Protein AF-A0A538NRI8-F1 (afdb_monomer_lite)

Sequence (50 aa):
MKPFLTANWRYLAMLNFAVDPKILAPHVPAGTELDFHNDKTYLSVVGFLF

Radius of gyration: 14.86 Å; chains: 1; bounding box: 40×23×32 Å

Foldseek 3Di:
DDDPDDADPPDKDKDKDFDDVVVCVVVADPPDDFDDDPNTGIDIDIDGDD

Secondary structure (DSSP, 8-state):
---S----S-SEEEEEEEE-HHHHGGGPPTT-----BTTBEEEEEEEE--

Structure (mmCIF, N/CA/C/O backbone):
data_AF-A0A538NRI8-F1
#
_entry.id   AF-A0A538NRI8-F1
#
loop_
_atom_site.group_PDB
_atom_site.id
_atom_site.type_symbol
_atom_site.label_atom_id
_atom_site.label_alt_id
_atom_site.label_comp_id
_atom_site.label_asym_id
_atom_site.label_entity_id
_atom_site.label_seq_id
_atom_site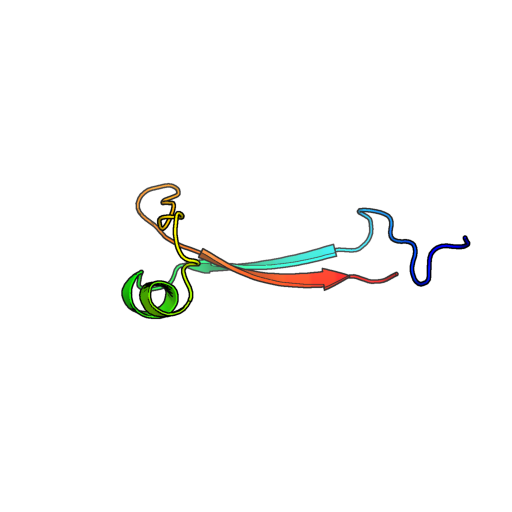.pdbx_PDB_ins_code
_atom_site.Cartn_x
_atom_site.Cartn_y
_atom_site.Cartn_z
_atom_site.occupancy
_atom_site.B_iso_or_equiv
_atom_site.auth_seq_id
_atom_site.auth_comp_id
_atom_site.auth_asym_id
_atom_site.auth_atom_id
_atom_site.pdbx_PDB_model_num
ATOM 1 N N . MET A 1 1 ? 25.336 17.564 -3.762 1.00 73.88 1 MET A N 1
ATOM 2 C CA . MET A 1 1 ? 24.888 16.194 -3.431 1.00 73.88 1 MET A CA 1
ATOM 3 C C . MET A 1 1 ? 24.246 15.604 -4.682 1.00 73.88 1 MET A C 1
ATOM 5 O O . MET A 1 1 ? 23.404 16.282 -5.256 1.00 73.88 1 MET A O 1
ATOM 9 N N . LYS A 1 2 ? 24.696 14.443 -5.175 1.00 84.38 2 LYS A N 1
ATOM 10 C CA . LYS A 1 2 ? 24.073 13.767 -6.330 1.00 84.38 2 LYS A CA 1
ATOM 11 C C . LYS A 1 2 ? 23.056 12.735 -5.822 1.00 84.38 2 LYS A C 1
ATOM 13 O O . LYS A 1 2 ? 23.362 12.080 -4.826 1.00 84.38 2 LYS A O 1
ATOM 18 N N . PRO A 1 3 ? 21.879 12.601 -6.456 1.00 86.31 3 PRO A N 1
ATOM 19 C CA . PRO A 1 3 ? 20.911 11.577 -6.078 1.00 86.31 3 PRO A CA 1
ATOM 20 C C . PRO A 1 3 ? 21.500 10.175 -6.290 1.00 86.31 3 PRO A C 1
ATOM 22 O O . PRO A 1 3 ? 22.178 9.937 -7.288 1.00 86.31 3 PRO A O 1
ATOM 25 N N . PHE A 1 4 ? 21.251 9.269 -5.337 1.00 86.50 4 PHE A N 1
ATOM 26 C CA . PHE A 1 4 ? 21.686 7.866 -5.398 1.00 86.50 4 PHE A CA 1
ATOM 27 C C . PHE A 1 4 ? 20.921 7.069 -6.468 1.00 86.50 4 PHE A C 1
ATOM 29 O O . PHE A 1 4 ? 21.518 6.258 -7.167 1.00 86.50 4 PHE A O 1
ATOM 36 N N . LEU A 1 5 ? 19.621 7.341 -6.627 1.00 86.31 5 LEU A N 1
ATOM 37 C CA . LEU A 1 5 ? 18.748 6.737 -7.632 1.00 86.31 5 LEU A CA 1
ATOM 38 C C . LEU A 1 5 ? 17.803 7.811 -8.181 1.00 86.31 5 LEU A C 1
ATOM 40 O O . LEU A 1 5 ? 17.228 8.585 -7.414 1.00 86.31 5 LEU A O 1
ATOM 44 N N . THR A 1 6 ? 17.646 7.859 -9.501 1.00 86.25 6 THR A N 1
ATOM 45 C CA . THR A 1 6 ? 16.653 8.701 -10.179 1.00 86.25 6 THR A CA 1
ATOM 46 C C . THR A 1 6 ? 15.641 7.805 -10.868 1.00 86.25 6 THR A C 1
ATOM 48 O O . THR A 1 6 ? 16.034 6.852 -11.529 1.00 86.25 6 THR A O 1
ATOM 51 N N . ALA A 1 7 ? 14.359 8.128 -10.741 1.00 84.81 7 ALA A N 1
ATOM 52 C CA . ALA A 1 7 ? 13.269 7.380 -11.347 1.00 84.81 7 ALA A CA 1
ATOM 53 C C . ALA A 1 7 ? 12.344 8.340 -12.092 1.00 84.81 7 ALA A C 1
ATOM 55 O O . ALA A 1 7 ? 12.111 9.458 -11.631 1.00 84.81 7 ALA A O 1
ATOM 56 N N . ASN A 1 8 ? 11.782 7.889 -13.209 1.00 85.69 8 ASN A N 1
ATOM 57 C CA . ASN A 1 8 ? 10.622 8.530 -13.816 1.00 85.69 8 ASN A CA 1
ATOM 58 C C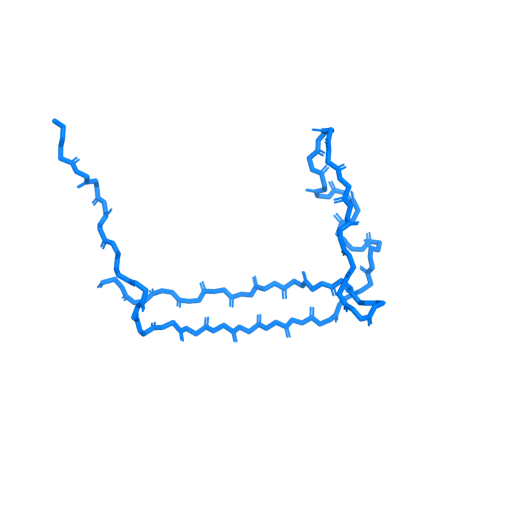 . ASN A 1 8 ? 9.405 7.640 -13.577 1.00 85.69 8 ASN A C 1
ATOM 60 O O . ASN A 1 8 ? 9.540 6.422 -13.490 1.00 85.69 8 ASN A O 1
ATOM 64 N N . TRP A 1 9 ? 8.212 8.230 -13.522 1.00 87.12 9 TRP A N 1
ATOM 65 C CA . TRP A 1 9 ? 6.956 7.478 -13.483 1.00 87.12 9 TRP A CA 1
ATOM 66 C C . TRP A 1 9 ? 6.665 6.850 -14.854 1.00 87.12 9 TRP A C 1
ATOM 68 O O . TRP A 1 9 ? 5.749 7.244 -15.571 1.00 87.12 9 TRP A O 1
ATOM 78 N N . ARG A 1 10 ? 7.500 5.892 -15.251 1.00 89.44 10 ARG A N 1
ATOM 79 C CA . ARG A 1 10 ? 7.445 5.176 -16.520 1.00 89.44 10 ARG A CA 1
ATOM 80 C C . ARG A 1 10 ? 7.763 3.708 -16.256 1.00 89.44 10 ARG A C 1
ATOM 82 O O . ARG A 1 10 ? 8.592 3.411 -15.408 1.00 89.44 10 ARG A O 1
ATOM 89 N N . TYR A 1 11 ? 7.099 2.811 -16.985 1.00 91.38 11 TYR A N 1
ATOM 90 C CA . TYR A 1 11 ? 7.276 1.357 -16.846 1.00 91.38 11 TYR A CA 1
ATOM 91 C C . TYR A 1 11 ? 7.001 0.844 -15.424 1.00 91.38 11 TYR A C 1
ATOM 93 O O . TYR A 1 11 ? 7.824 0.157 -14.822 1.00 91.38 11 TYR A O 1
ATOM 101 N N . LEU A 1 12 ? 5.825 1.187 -14.892 1.00 93.19 12 LEU A N 1
ATOM 102 C CA . LEU A 1 12 ? 5.370 0.689 -13.599 1.00 93.19 12 LEU A CA 1
ATOM 103 C C . LEU A 1 12 ? 4.490 -0.544 -13.768 1.00 93.19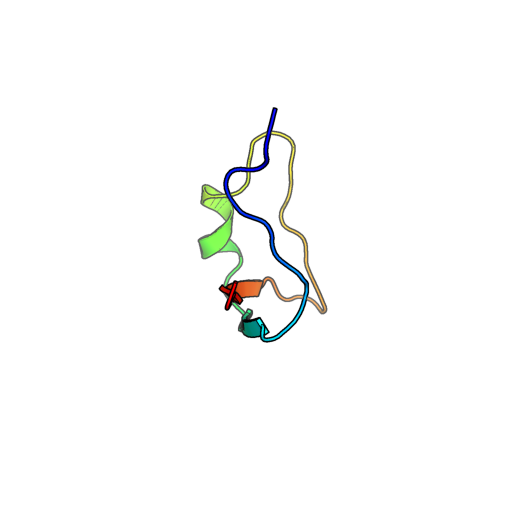 12 LEU A C 1
ATOM 105 O O . LEU A 1 12 ? 3.598 -0.567 -14.618 1.00 93.19 12 LEU A O 1
ATOM 109 N N . ALA A 1 13 ? 4.686 -1.520 -12.891 1.00 94.38 13 ALA A N 1
ATOM 110 C CA . ALA A 1 13 ? 3.704 -2.562 -12.635 1.00 94.38 13 ALA A CA 1
ATOM 111 C C . ALA A 1 13 ? 3.025 -2.264 -11.297 1.00 94.38 13 ALA A C 1
ATOM 113 O O . ALA A 1 13 ? 3.688 -2.259 -10.262 1.00 94.38 13 ALA A O 1
ATOM 114 N N . MET A 1 14 ? 1.716 -2.007 -11.315 1.00 94.88 14 MET A N 1
ATOM 115 C CA . MET A 1 14 ? 0.916 -1.784 -10.108 1.00 94.88 14 MET A CA 1
ATOM 116 C C . MET A 1 14 ? -0.069 -2.933 -9.937 1.00 94.88 14 MET A C 1
ATOM 118 O O . MET A 1 14 ? -0.958 -3.121 -10.767 1.00 94.88 14 MET A O 1
ATOM 122 N N . LEU A 1 15 ? 0.080 -3.689 -8.854 1.00 96.75 15 LEU A N 1
ATOM 123 C CA . LEU A 1 15 ? -0.843 -4.750 -8.478 1.00 96.75 15 LEU A CA 1
ATOM 124 C C . LEU A 1 15 ? -1.493 -4.366 -7.155 1.00 96.75 15 LEU A C 1
ATOM 126 O O . LEU A 1 15 ? -0.809 -4.299 -6.137 1.00 96.75 15 LEU A O 1
ATOM 130 N N . ASN A 1 16 ? -2.798 -4.100 -7.182 1.00 95.81 16 ASN A N 1
ATOM 131 C CA . ASN A 1 16 ? -3.569 -3.686 -6.013 1.00 95.81 16 ASN A CA 1
ATOM 132 C C . ASN A 1 16 ? -4.492 -4.823 -5.586 1.00 95.81 16 ASN A C 1
ATOM 134 O O . ASN A 1 16 ? -5.312 -5.292 -6.377 1.00 95.81 16 ASN A O 1
ATOM 138 N N . PHE A 1 17 ? -4.387 -5.233 -4.330 1.00 96.06 17 PHE A N 1
ATOM 139 C CA . PHE A 1 17 ? -5.194 -6.298 -3.755 1.00 96.06 17 PHE A CA 1
ATOM 140 C C . PHE A 1 17 ? -6.116 -5.704 -2.707 1.00 96.06 17 PHE A C 1
ATOM 142 O O . PHE A 1 17 ? -5.642 -5.060 -1.775 1.00 96.06 17 PHE A O 1
ATOM 149 N N . ALA A 1 18 ? -7.421 -5.928 -2.848 1.00 96.94 18 ALA A N 1
ATOM 150 C CA . ALA A 1 18 ? -8.349 -5.637 -1.766 1.00 96.94 18 ALA A CA 1
ATOM 151 C C . ALA A 1 18 ? -8.099 -6.633 -0.626 1.00 96.94 18 ALA A C 1
ATOM 153 O O . ALA A 1 18 ? -8.061 -7.842 -0.870 1.00 96.94 18 ALA A O 1
ATOM 154 N N . VAL A 1 19 ? -7.919 -6.138 0.595 1.00 96.88 19 VAL A N 1
ATOM 155 C CA . VAL A 1 19 ? -7.581 -6.965 1.763 1.00 96.88 19 VAL A CA 1
ATOM 156 C C . VAL A 1 19 ? -8.472 -6.636 2.958 1.00 96.88 19 VAL A C 1
ATOM 158 O O . VAL A 1 19 ? -9.131 -5.601 2.989 1.00 96.88 19 VAL A O 1
ATOM 161 N N . ASP A 1 20 ? -8.518 -7.535 3.945 1.00 97.00 20 ASP A N 1
ATOM 162 C CA . ASP A 1 20 ? -9.194 -7.251 5.216 1.00 97.00 20 ASP A CA 1
ATOM 163 C C . ASP A 1 20 ? -8.419 -6.142 5.965 1.00 97.00 20 ASP A C 1
ATOM 165 O O . ASP A 1 20 ? -7.202 -6.276 6.152 1.00 97.00 20 ASP A O 1
ATOM 169 N N . PRO A 1 21 ? -9.083 -5.065 6.432 1.00 96.25 21 PRO A N 1
ATOM 170 C CA . PRO A 1 21 ? -8.447 -3.986 7.191 1.00 96.25 21 PRO A CA 1
ATOM 171 C C . PRO A 1 21 ? -7.647 -4.459 8.411 1.00 96.25 21 PRO A C 1
ATOM 173 O O . PRO A 1 21 ? -6.653 -3.832 8.779 1.00 96.25 21 PRO A O 1
ATOM 176 N N . LYS A 1 22 ? -8.025 -5.585 9.026 1.00 96.50 22 LYS A N 1
ATOM 177 C CA . LYS A 1 22 ? -7.318 -6.172 10.175 1.00 96.50 22 LYS A CA 1
ATOM 178 C C . LYS A 1 22 ? -5.890 -6.594 9.844 1.00 96.50 22 LYS A C 1
ATOM 180 O O . LYS A 1 22 ? -5.060 -6.629 10.745 1.00 96.50 22 LYS A O 1
ATOM 185 N N . ILE A 1 23 ? -5.602 -6.901 8.577 1.00 96.38 23 ILE A N 1
ATOM 186 C CA . ILE A 1 23 ? -4.247 -7.219 8.110 1.00 96.38 23 ILE A CA 1
ATOM 187 C C . ILE A 1 23 ? -3.380 -5.955 8.118 1.00 96.38 23 ILE A C 1
ATOM 189 O O . ILE A 1 23 ? -2.201 -6.026 8.444 1.00 96.38 23 ILE A O 1
ATOM 193 N N . LEU A 1 24 ? -3.960 -4.796 7.791 1.00 95.88 24 LEU A N 1
ATOM 194 C CA . LEU A 1 24 ? -3.233 -3.528 7.708 1.00 95.88 24 LEU A CA 1
ATOM 195 C C . LEU A 1 24 ? -3.118 -2.817 9.061 1.00 95.88 24 LEU A C 1
ATOM 197 O O . LEU A 1 24 ? -2.136 -2.118 9.288 1.00 95.88 24 LEU A O 1
ATOM 201 N N . ALA A 1 25 ? -4.085 -3.007 9.966 1.00 95.12 25 ALA A N 1
ATOM 202 C CA . ALA A 1 25 ? -4.174 -2.297 11.245 1.00 95.12 25 ALA A CA 1
ATOM 203 C C . ALA A 1 25 ? -2.872 -2.281 12.083 1.00 95.12 25 ALA A C 1
ATOM 205 O O . ALA A 1 25 ? -2.535 -1.219 12.605 1.00 95.12 25 ALA A O 1
ATOM 206 N N . PRO A 1 26 ? -2.088 -3.375 12.189 1.00 96.38 26 PRO A N 1
ATOM 207 C CA . PRO A 1 26 ? -0.827 -3.365 12.939 1.00 96.38 26 PRO A CA 1
ATOM 208 C C . PRO A 1 26 ? 0.296 -2.543 12.287 1.00 96.38 26 PRO A C 1
ATOM 210 O O . PRO A 1 26 ? 1.306 -2.270 12.932 1.00 96.38 26 PRO A O 1
ATOM 213 N N . HIS A 1 27 ? 0.154 -2.191 11.008 1.00 95.31 27 HIS A N 1
ATOM 214 C CA . HIS A 1 27 ? 1.168 -1.500 10.210 1.00 95.31 27 HIS A CA 1
ATOM 215 C C . HIS A 1 27 ? 0.892 -0.003 10.048 1.00 95.31 27 HIS A C 1
ATOM 217 O O . HIS A 1 27 ? 1.690 0.693 9.423 1.00 95.31 27 HIS A O 1
ATOM 223 N N . VAL A 1 28 ? -0.215 0.494 10.603 1.00 95.00 28 VAL A N 1
ATOM 224 C CA . VAL A 1 28 ? -0.592 1.909 10.550 1.00 95.00 28 VAL A CA 1
ATOM 225 C C . VAL A 1 28 ? 0.330 2.712 11.473 1.00 95.00 28 VAL A C 1
ATOM 227 O O . VAL A 1 28 ? 0.373 2.439 12.676 1.00 95.00 28 VAL A O 1
ATOM 230 N N . PRO A 1 29 ? 1.081 3.701 10.957 1.00 96.69 29 PRO A N 1
ATOM 231 C CA . PRO A 1 29 ? 1.925 4.551 11.787 1.00 96.69 29 PRO A CA 1
ATOM 232 C C . PRO A 1 29 ? 1.134 5.349 12.830 1.00 96.69 29 PRO A C 1
ATOM 234 O O . PRO A 1 29 ? -0.015 5.742 12.614 1.00 96.69 29 PRO A O 1
ATOM 237 N N . ALA A 1 30 ? 1.781 5.666 13.951 1.00 96.56 30 ALA A N 1
ATOM 238 C CA . ALA A 1 30 ? 1.188 6.514 14.979 1.00 96.56 30 ALA A CA 1
ATOM 239 C C . ALA A 1 30 ? 0.796 7.891 14.410 1.00 96.56 30 ALA A C 1
ATOM 241 O O . ALA A 1 30 ? 1.582 8.530 13.712 1.00 96.56 30 ALA A O 1
ATOM 242 N N . GLY A 1 31 ? -0.415 8.350 14.736 1.00 96.69 31 GLY A N 1
ATOM 243 C CA . GLY A 1 31 ? -0.959 9.614 14.226 1.00 96.69 31 GLY A CA 1
ATOM 244 C C . GLY A 1 31 ? -1.565 9.526 12.822 1.00 96.69 31 GLY A C 1
ATOM 245 O O . GLY A 1 31 ? -1.891 10.563 12.251 1.00 96.69 31 GLY A O 1
ATOM 246 N N . THR A 1 32 ? -1.728 8.318 12.274 1.00 96.88 32 THR A N 1
ATOM 247 C CA . THR A 1 32 ? -2.434 8.069 11.008 1.00 96.88 32 THR A CA 1
ATOM 248 C C . THR A 1 32 ? -3.557 7.050 11.202 1.00 96.88 32 THR A C 1
ATOM 250 O O . THR A 1 32 ? -3.594 6.343 12.210 1.00 96.88 32 THR A O 1
ATOM 253 N N . GLU A 1 33 ? -4.481 6.986 10.246 1.00 95.31 33 GLU A N 1
ATOM 254 C CA . GLU A 1 33 ? -5.600 6.041 10.222 1.00 95.31 33 GLU A CA 1
ATOM 255 C C . GLU A 1 33 ? -5.663 5.315 8.874 1.00 95.31 33 GLU A C 1
ATOM 257 O O . GLU A 1 33 ? -5.085 5.779 7.890 1.00 95.31 33 GLU A O 1
ATOM 262 N N . LEU A 1 34 ? -6.339 4.161 8.833 1.00 95.19 34 LEU A N 1
ATOM 263 C CA . LEU A 1 34 ? -6.576 3.459 7.570 1.00 95.19 34 LEU A CA 1
ATOM 264 C C . LEU A 1 34 ? -7.577 4.227 6.717 1.00 95.19 34 LEU A C 1
ATOM 266 O O . LEU A 1 34 ? -8.656 4.586 7.189 1.00 95.19 34 LEU A O 1
ATOM 270 N N . ASP A 1 35 ? -7.239 4.400 5.446 1.00 94.00 35 ASP A N 1
ATOM 271 C CA . ASP A 1 35 ? -8.127 4.948 4.439 1.00 94.00 35 ASP A CA 1
ATOM 272 C C . ASP A 1 35 ? -8.932 3.844 3.748 1.00 94.00 35 ASP A C 1
ATOM 274 O O . ASP A 1 35 ? -8.520 2.687 3.648 1.00 94.00 35 ASP A O 1
ATOM 278 N N . PHE A 1 36 ? -10.113 4.215 3.260 1.00 95.81 36 PHE A N 1
ATOM 279 C CA . PHE A 1 36 ? -11.004 3.311 2.546 1.00 95.81 36 PHE A CA 1
ATOM 280 C C . PHE A 1 36 ? -11.339 3.902 1.183 1.00 95.81 36 PHE A C 1
ATOM 282 O O . PHE A 1 36 ? -11.776 5.048 1.070 1.00 95.81 36 PHE A O 1
ATOM 289 N N . HIS A 1 37 ? -11.190 3.090 0.141 1.00 94.44 37 HIS A N 1
ATOM 290 C CA . HIS A 1 37 ? -11.602 3.424 -1.212 1.00 94.44 37 HIS A CA 1
ATOM 291 C C . HIS A 1 37 ? -12.695 2.456 -1.666 1.00 94.44 37 HIS A C 1
ATOM 293 O O . HIS A 1 37 ? -12.442 1.263 -1.848 1.00 94.44 37 HIS A O 1
ATOM 299 N N . ASN A 1 38 ? -13.916 2.967 -1.860 1.00 93.75 38 ASN A N 1
ATOM 300 C CA . ASN A 1 38 ? -15.110 2.159 -2.145 1.00 93.75 38 ASN A CA 1
ATOM 301 C C . ASN A 1 38 ? -15.299 1.025 -1.121 1.00 93.75 38 ASN A C 1
ATOM 303 O O . ASN A 1 38 ? -15.396 -0.145 -1.497 1.00 93.75 38 ASN A O 1
ATOM 307 N N . ASP A 1 39 ? -15.256 1.380 0.166 1.00 94.88 39 ASP A N 1
ATOM 308 C CA . ASP A 1 39 ? -15.392 0.468 1.314 1.00 94.88 39 ASP A CA 1
ATOM 309 C C . ASP A 1 39 ? -14.339 -0.654 1.385 1.00 94.88 39 ASP A C 1
ATOM 311 O O . ASP A 1 39 ? -14.505 -1.640 2.104 1.00 94.88 39 ASP A O 1
ATOM 315 N N . LYS A 1 40 ? -13.230 -0.514 0.650 1.00 96.56 40 LYS A N 1
ATOM 316 C CA . LYS A 1 40 ? -12.124 -1.476 0.621 1.00 96.56 40 LYS A CA 1
ATOM 317 C C . LYS A 1 40 ? -10.812 -0.805 0.992 1.00 96.56 40 LYS A C 1
ATOM 319 O O . LYS A 1 40 ? -10.559 0.334 0.606 1.00 96.56 40 LYS A O 1
ATOM 324 N N . THR A 1 41 ? -9.958 -1.552 1.678 1.00 97.06 41 THR A N 1
ATOM 325 C CA . THR A 1 41 ? -8.548 -1.206 1.854 1.00 97.06 41 THR A CA 1
ATOM 326 C C . THR A 1 41 ? -7.715 -1.995 0.853 1.00 97.06 41 THR A C 1
ATOM 328 O O . THR A 1 41 ? -8.089 -3.102 0.448 1.00 97.06 41 THR A O 1
ATOM 331 N N . TYR A 1 42 ? -6.595 -1.419 0.420 1.00 96.62 42 TYR A N 1
ATOM 332 C CA . TYR A 1 42 ? -5.750 -2.027 -0.599 1.00 96.62 42 TYR A CA 1
ATOM 333 C C . TYR A 1 42 ? -4.318 -2.184 -0.111 1.00 96.62 42 TYR A C 1
ATOM 335 O O . TYR A 1 42 ? -3.750 -1.289 0.507 1.00 96.62 42 TYR A O 1
ATOM 343 N N . LEU A 1 43 ? -3.726 -3.326 -0.441 1.00 95.12 43 LEU A N 1
ATOM 344 C CA . LEU A 1 43 ? -2.289 -3.538 -0.381 1.00 95.12 43 LEU A CA 1
ATOM 345 C C . LEU A 1 43 ? -1.748 -3.549 -1.810 1.00 95.12 43 LEU A C 1
ATOM 347 O O . LEU A 1 43 ? -2.245 -4.293 -2.660 1.00 95.12 43 LEU A O 1
ATOM 351 N N . SER A 1 44 ? -0.735 -2.725 -2.072 1.00 95.00 44 SER A N 1
ATOM 352 C CA . SER A 1 44 ? -0.176 -2.541 -3.411 1.00 95.00 44 SER A CA 1
ATOM 353 C C . SER A 1 44 ? 1.246 -3.076 -3.502 1.00 95.00 44 SER A C 1
ATOM 355 O O . SER A 1 44 ? 2.099 -2.754 -2.678 1.00 95.00 44 SER A O 1
ATOM 357 N N . VAL A 1 45 ? 1.521 -3.841 -4.555 1.00 95.75 45 VAL A N 1
ATOM 358 C CA . VAL A 1 45 ? 2.883 -4.165 -4.987 1.00 95.75 45 VAL A CA 1
ATOM 359 C C . VAL A 1 45 ? 3.206 -3.287 -6.187 1.00 95.75 45 VAL A C 1
ATOM 361 O O . VAL A 1 45 ? 2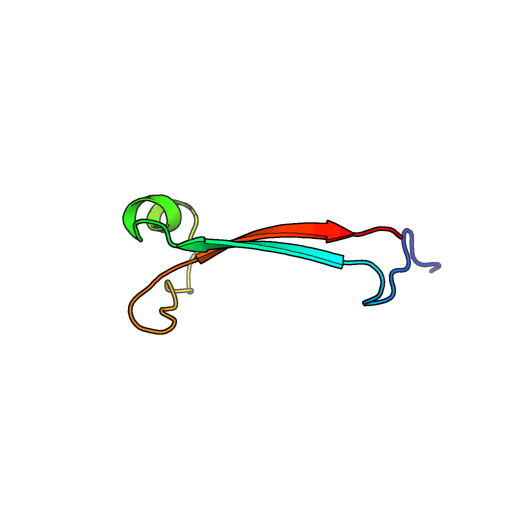.506 -3.334 -7.201 1.00 95.75 45 VAL A O 1
ATOM 364 N N . VAL A 1 46 ? 4.260 -2.479 -6.061 1.00 93.44 46 VAL A N 1
ATOM 365 C CA . VAL A 1 46 ? 4.701 -1.561 -7.116 1.00 93.44 46 VAL A CA 1
ATOM 366 C C . VAL A 1 46 ? 6.088 -1.964 -7.599 1.00 93.44 46 VAL A C 1
ATOM 368 O O . VAL A 1 46 ? 7.072 -1.855 -6.870 1.00 93.44 46 VAL A O 1
ATOM 371 N N . GLY A 1 47 ? 6.159 -2.436 -8.841 1.00 93.06 47 GLY A N 1
ATOM 372 C CA . GLY A 1 47 ? 7.408 -2.689 -9.548 1.00 93.06 47 GLY A CA 1
ATOM 373 C C . GLY A 1 47 ? 7.850 -1.445 -10.311 1.00 93.06 47 GLY A C 1
ATOM 374 O O . GLY A 1 47 ? 7.095 -0.939 -11.141 1.00 93.06 47 GLY A O 1
ATOM 375 N N . PHE A 1 48 ? 9.071 -0.983 -10.045 1.00 90.75 48 PHE A N 1
ATOM 376 C CA . PHE A 1 48 ? 9.722 0.096 -10.7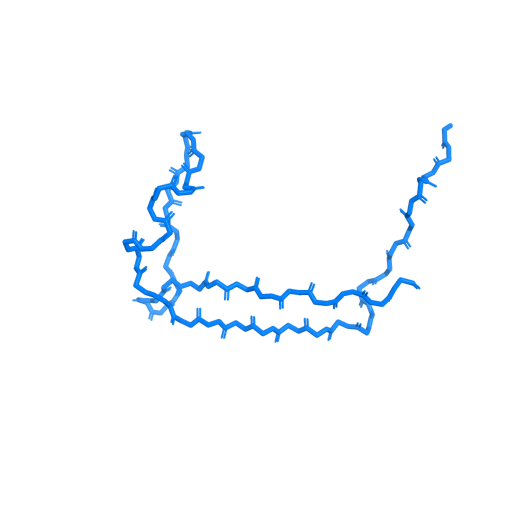83 1.00 90.75 48 PHE A CA 1
ATOM 377 C C . PHE A 1 48 ? 10.868 -0.462 -11.624 1.00 90.75 48 PHE A C 1
ATOM 379 O O . PHE A 1 48 ? 11.744 -1.154 -11.102 1.00 90.75 48 PHE A O 1
ATOM 386 N N . LEU A 1 49 ? 10.876 -0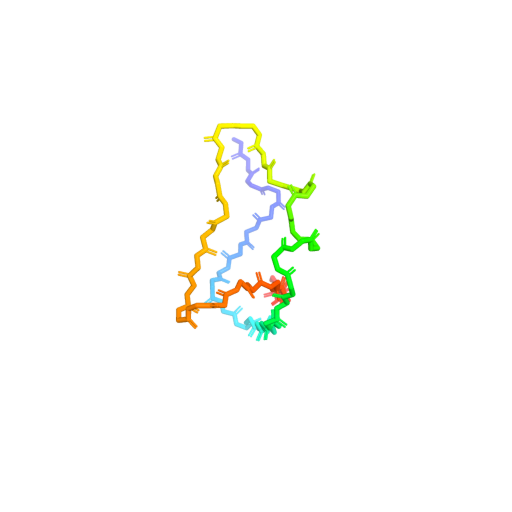.121 -12.912 1.00 87.00 49 LEU A N 1
ATOM 387 C CA . LEU A 1 49 ? 12.045 -0.274 -13.770 1.00 87.00 49 LEU A CA 1
ATOM 388 C C . LEU A 1 49 ? 12.713 1.099 -13.915 1.00 87.00 49 LEU A C 1
ATOM 390 O O . LEU A 1 49 ? 12.154 1.991 -14.554 1.00 87.00 49 LEU A O 1
ATOM 394 N N . PHE A 1 50 ? 13.860 1.257 -13.254 1.00 82.94 50 PHE A N 1
ATOM 395 C CA . PHE A 1 50 ? 14.603 2.516 -13.129 1.00 82.94 50 PHE A CA 1
ATOM 396 C C . PHE A 1 50 ? 15.512 2.797 -14.327 1.00 82.94 50 PHE A C 1
ATOM 398 O O . PHE A 1 50 ? 16.126 1.832 -14.837 1.00 82.94 50 PHE A O 1
#

pLDDT: mean 92.89, std 4.94, range [73.88, 97.06]